Protein AF-A0A174WC54-F1 (afdb_monomer)

Solvent-accessible surface area (backbone atoms only — not comparable to full-atom values): 4405 Å² total; per-residue (Å²): 141,91,81,86,85,80,92,56,89,90,54,84,89,79,56,95,88,66,87,80,84,88,60,46,74,58,93,90,49,72,41,49,58,54,60,55,12,52,76,68,76,52,48,42,67,62,54,60,71,61,66,52,90,88,58,86,84,84,83,80,132

Secondary structure (DSSP, 8-state):
--------TT-TT--TT----SSEEETTEEE-HHHHHHHTTS-HHHHHHT--TTS--PPP-

InterPro domains:
  IPR000821 Alanine racemase [PTHR30511] (1-59)
  IPR009006 Alanine racemase/group IV decarboxylase, C-terminal [G3DSA:2.40.37.10] (1-61)
  IPR009006 Alanine racemase/group IV decarboxylase, C-terminal [SSF50621] (1-60)
  IPR011079 Alanine racemase, C-terminal [PF00842] (1-58)
  IPR011079 Alanine racemase, C-terminal [SM01005] (1-60)

Nearest PDB structures (foldseek):
  4ecl-assembly1_A  TM=9.754E-01  e=1.524E-02  Enterococcus faecalis
  4y2w-assembly1_B  TM=9.579E-01  e=5.842E-02  Caldanaerobacter subterraneus subsp. tengcongensis MB4
  5zl6-assembly1_A  TM=8.875E-01  e=1.573E-01  Leuconostoc mesenteroides subsp. sake
  5irp-assembly1_B  TM=9.539E-01  e=2.404E-01  Bacillus subtilis subsp. subtilis str. 168

Structure (mmCIF, N/CA/C/O backbone):
data_AF-A0A174WC54-F1
#
_entry.id   AF-A0A174WC54-F1
#
loop_
_atom_site.group_PDB
_atom_site.id
_atom_site.type_symbol
_atom_site.label_atom_id
_atom_site.label_alt_id
_atom_site.label_comp_id
_atom_site.label_asym_id
_atom_site.label_entity_id
_atom_site.label_seq_id
_atom_site.pdbx_PDB_ins_code
_atom_site.Cartn_x
_atom_site.Cartn_y
_atom_site.Cartn_z
_atom_site.occupancy
_atom_site.B_iso_or_equiv
_atom_site.auth_seq_id
_atom_site.auth_comp_id
_atom_site.auth_asym_id
_atom_site.auth_atom_id
_atom_site.pdbx_PDB_model_num
ATOM 1 N N . MET A 1 1 ? 9.145 -7.032 10.571 1.00 78.69 1 MET A N 1
ATOM 2 C CA . MET A 1 1 ? 8.200 -7.761 9.704 1.00 78.69 1 MET A CA 1
ATOM 3 C C . MET A 1 1 ? 7.929 -6.838 8.545 1.00 78.69 1 MET A C 1
ATOM 5 O O . MET A 1 1 ? 7.576 -5.686 8.778 1.00 78.69 1 MET A O 1
ATOM 9 N N . ASP A 1 2 ? 8.242 -7.306 7.342 1.00 92.81 2 ASP A N 1
ATOM 10 C CA . ASP A 1 2 ? 8.612 -6.429 6.225 1.00 92.81 2 ASP A CA 1
ATOM 11 C C . ASP A 1 2 ? 8.027 -6.921 4.891 1.00 92.81 2 ASP A C 1
ATOM 13 O O . ASP A 1 2 ? 8.436 -6.461 3.832 1.00 92.81 2 ASP A O 1
ATOM 17 N N . GLN A 1 3 ? 7.104 -7.890 4.937 1.00 93.88 3 GLN A N 1
ATOM 18 C CA . GLN A 1 3 ? 6.549 -8.566 3.764 1.00 93.88 3 GLN A CA 1
ATOM 19 C C . GLN A 1 3 ? 5.048 -8.845 3.944 1.00 93.88 3 GLN A C 1
ATOM 21 O O . GLN A 1 3 ? 4.587 -9.080 5.062 1.00 93.88 3 GLN A O 1
ATOM 26 N N .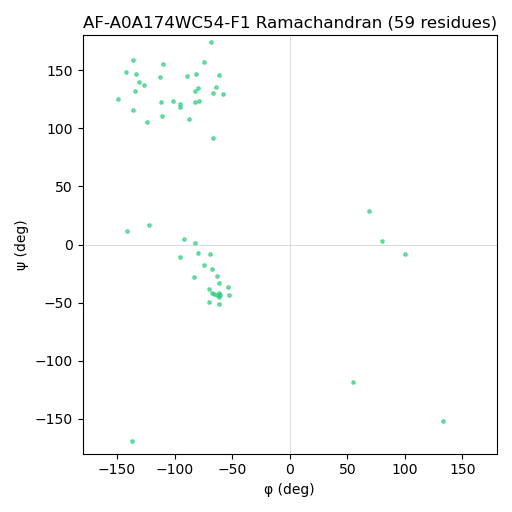 LEU A 1 4 ? 4.322 -8.833 2.824 1.00 94.31 4 LEU A N 1
ATOM 27 C CA . LEU A 1 4 ? 2.909 -9.181 2.646 1.00 94.31 4 LEU A CA 1
ATOM 28 C C . LEU A 1 4 ? 2.824 -10.103 1.417 1.00 94.31 4 LEU A C 1
ATOM 30 O O . LEU A 1 4 ? 3.602 -9.930 0.480 1.00 94.31 4 LEU A O 1
ATOM 34 N N . LEU A 1 5 ? 1.896 -11.060 1.411 1.00 95.94 5 LEU A N 1
ATOM 35 C CA . LEU A 1 5 ? 1.562 -11.865 0.233 1.00 95.94 5 LEU A CA 1
ATOM 36 C C . LEU A 1 5 ? 0.139 -11.528 -0.227 1.00 95.94 5 LEU A C 1
ATOM 38 O O . LEU A 1 5 ? -0.738 -11.295 0.604 1.00 95.94 5 LEU A O 1
ATOM 42 N N . VAL A 1 6 ? -0.077 -11.533 -1.541 1.00 95.19 6 VAL A N 1
ATOM 43 C CA . VAL A 1 6 ? -1.380 -11.325 -2.184 1.00 95.19 6 VAL A CA 1
ATOM 44 C C . VAL A 1 6 ? -1.581 -12.434 -3.210 1.00 95.19 6 VAL A C 1
ATOM 46 O O . VAL A 1 6 ? -0.628 -12.834 -3.879 1.00 95.19 6 VAL A O 1
ATOM 49 N N . ASP A 1 7 ? -2.803 -12.949 -3.301 1.00 97.12 7 ASP A N 1
ATOM 50 C CA . ASP A 1 7 ? -3.174 -13.926 -4.319 1.00 97.12 7 ASP A CA 1
ATOM 51 C C . ASP A 1 7 ? -3.419 -13.218 -5.657 1.00 97.12 7 ASP A C 1
ATOM 53 O O . ASP A 1 7 ? -4.229 -12.296 -5.739 1.00 97.12 7 ASP A O 1
ATOM 57 N N . VAL A 1 8 ? -2.693 -13.646 -6.687 1.00 96.19 8 VAL A N 1
ATOM 58 C CA . VAL A 1 8 ? -2.769 -13.116 -8.057 1.00 96.19 8 VAL A CA 1
ATOM 59 C C . VAL A 1 8 ? -3.110 -14.214 -9.066 1.00 96.19 8 VAL A C 1
ATOM 61 O O . VAL A 1 8 ? -2.899 -14.033 -10.260 1.00 96.19 8 VAL A O 1
ATOM 64 N N . THR A 1 9 ? -3.612 -15.365 -8.602 1.00 96.69 9 THR A N 1
ATOM 65 C CA . THR A 1 9 ? -3.853 -16.558 -9.436 1.00 96.69 9 THR A CA 1
ATOM 66 C C . THR A 1 9 ? -4.722 -16.261 -10.661 1.00 96.69 9 THR A C 1
ATOM 68 O O . THR A 1 9 ? -4.457 -16.792 -11.736 1.00 96.69 9 THR A O 1
ATOM 71 N N . ASP A 1 10 ? -5.711 -15.375 -10.516 1.00 96.75 10 ASP A N 1
ATOM 72 C CA . ASP A 1 10 ? -6.655 -15.013 -11.581 1.00 96.75 10 ASP A CA 1
ATOM 73 C C . ASP A 1 10 ? -6.214 -13.794 -12.420 1.00 96.75 10 ASP A C 1
ATOM 75 O O . ASP A 1 10 ? -6.961 -13.325 -13.279 1.00 96.75 10 ASP A O 1
ATOM 79 N N . MET A 1 11 ? -5.015 -13.249 -12.180 1.00 94.19 11 MET A N 1
ATOM 80 C CA . MET A 1 11 ? -4.471 -12.109 -12.921 1.00 94.19 11 MET A CA 1
ATOM 81 C C . MET A 1 11 ? -3.452 -12.571 -13.967 1.00 94.19 11 MET A C 1
ATOM 83 O O . MET A 1 11 ? -2.433 -13.180 -13.646 1.00 94.19 11 MET A O 1
ATOM 87 N N . GLU A 1 12 ? -3.686 -12.225 -15.232 1.00 94.50 12 GLU A N 1
ATOM 88 C CA . GLU A 1 12 ? -2.715 -12.464 -16.302 1.00 94.50 12 GLU A CA 1
ATOM 89 C C . GLU A 1 12 ? -1.632 -11.375 -16.335 1.00 94.50 12 GLU A C 1
ATOM 91 O O . GLU A 1 12 ? -1.892 -10.203 -16.071 1.00 94.50 12 GLU A O 1
ATOM 96 N N . GLY A 1 13 ? -0.408 -11.754 -16.711 1.00 93.44 13 GLY A N 1
ATOM 97 C CA . GLY A 1 13 ? 0.672 -10.801 -16.992 1.00 93.44 13 GLY A CA 1
ATOM 98 C C . GLY A 1 13 ? 1.415 -10.240 -15.776 1.00 93.44 13 GLY A C 1
ATOM 99 O O . GLY A 1 13 ? 2.319 -9.437 -15.975 1.00 93.44 13 GLY A O 1
ATOM 100 N N . VAL A 1 14 ? 1.094 -10.682 -14.556 1.00 96.19 14 VAL A N 1
ATOM 101 C CA . VAL A 1 14 ? 1.826 -10.288 -13.342 1.00 96.19 14 VAL A CA 1
ATOM 102 C C . VAL A 1 14 ? 3.250 -10.846 -13.364 1.00 96.19 14 VAL A C 1
ATOM 104 O O . VAL A 1 14 ? 3.463 -12.046 -13.564 1.00 96.19 14 VAL A O 1
ATOM 107 N N . ALA A 1 15 ? 4.230 -9.985 -13.111 1.00 96.56 15 ALA A N 1
ATOM 108 C CA . ALA A 1 15 ? 5.646 -10.313 -13.119 1.00 96.56 15 ALA A CA 1
ATOM 109 C C . ALA A 1 15 ? 6.402 -9.698 -11.922 1.00 96.56 15 ALA A C 1
ATOM 111 O O . ALA A 1 15 ? 5.970 -8.714 -11.315 1.00 96.56 15 ALA A O 1
ATOM 112 N N . PRO A 1 16 ? 7.575 -10.251 -11.555 1.00 96.94 16 PRO A N 1
ATOM 113 C CA . PRO A 1 16 ? 8.441 -9.625 -10.564 1.00 96.94 16 PRO A CA 1
ATOM 114 C C . PRO A 1 16 ? 8.853 -8.209 -10.983 1.00 96.94 16 PRO A C 1
ATOM 116 O O . PRO A 1 16 ? 9.378 -8.010 -12.076 1.00 96.94 16 PRO A O 1
ATOM 119 N N . GLY A 1 17 ? 8.685 -7.251 -10.072 1.00 96.38 17 GLY A N 1
ATOM 120 C CA . GLY A 1 17 ? 8.995 -5.838 -10.311 1.00 96.38 17 GLY A CA 1
ATOM 121 C C . GLY A 1 17 ? 7.776 -4.977 -10.644 1.00 96.38 17 GLY A 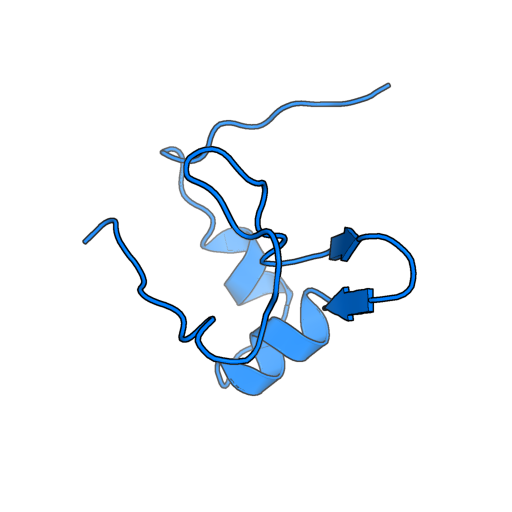C 1
ATOM 122 O O . GLY A 1 17 ? 7.908 -3.753 -10.647 1.00 96.38 17 GLY A O 1
ATOM 123 N N . ASP A 1 18 ? 6.605 -5.582 -10.855 1.00 96.00 18 ASP A N 1
ATOM 124 C CA . ASP A 1 18 ? 5.361 -4.839 -11.037 1.00 96.00 18 ASP A CA 1
ATOM 125 C C . ASP A 1 18 ? 5.012 -4.007 -9.796 1.00 96.00 18 ASP A C 1
ATOM 127 O O . ASP A 1 18 ? 5.282 -4.384 -8.650 1.00 96.00 18 ASP A O 1
ATOM 131 N N . THR A 1 19 ? 4.406 -2.844 -10.033 1.00 95.50 19 THR A N 1
ATOM 132 C CA . THR A 1 19 ? 3.983 -1.937 -8.963 1.00 95.50 19 THR A CA 1
ATOM 133 C C . THR A 1 19 ? 2.641 -2.381 -8.397 1.00 95.50 19 THR A C 1
ATOM 135 O O . THR A 1 19 ? 1.692 -2.598 -9.141 1.00 95.50 19 THR A O 1
ATOM 138 N N . ALA A 1 20 ? 2.545 -2.454 -7.070 1.00 95.94 20 ALA A N 1
ATOM 139 C CA . ALA A 1 20 ? 1.287 -2.653 -6.362 1.00 95.94 20 ALA A CA 1
ATOM 140 C C . ALA A 1 20 ? 0.923 -1.386 -5.578 1.00 95.94 20 ALA A C 1
ATOM 142 O O . ALA A 1 20 ? 1.680 -0.935 -4.713 1.00 95.94 20 ALA A O 1
ATOM 143 N N . THR A 1 21 ? -0.252 -0.822 -5.856 1.00 96.31 21 THR A N 1
ATOM 144 C CA . THR A 1 21 ? -0.758 0.363 -5.154 1.00 96.31 21 THR A CA 1
ATOM 145 C C . THR A 1 21 ? -1.519 -0.055 -3.896 1.00 96.31 21 THR A C 1
ATOM 147 O O . THR A 1 21 ? -2.623 -0.581 -3.981 1.00 96.31 21 THR A O 1
ATOM 150 N N . LEU A 1 22 ? -0.942 0.191 -2.714 1.00 96.06 22 LEU A N 1
ATOM 151 C CA . LEU A 1 22 ? -1.593 -0.112 -1.426 1.00 96.06 22 LEU A CA 1
ATOM 152 C C . LEU A 1 22 ? -2.563 0.984 -0.961 1.00 96.06 22 LEU A C 1
ATOM 154 O O . LEU A 1 22 ? -3.492 0.702 -0.213 1.00 96.06 22 LEU A O 1
ATOM 158 N N . ILE A 1 23 ? -2.318 2.235 -1.356 1.00 97.12 23 ILE A N 1
ATOM 159 C CA . ILE A 1 23 ? -3.180 3.398 -1.114 1.00 97.12 23 ILE A CA 1
ATOM 160 C C . ILE A 1 23 ? -2.972 4.342 -2.296 1.00 97.12 23 ILE A C 1
ATOM 162 O O . ILE A 1 23 ? -1.838 4.736 -2.568 1.00 97.12 23 ILE A O 1
ATOM 166 N N . GLY A 1 24 ? -4.042 4.725 -2.982 1.00 97.50 24 GLY A N 1
ATOM 167 C CA . GLY A 1 24 ? -3.985 5.623 -4.129 1.00 97.50 24 GLY A CA 1
ATOM 168 C C . GLY A 1 24 ? -4.809 5.121 -5.305 1.00 97.50 24 GLY A C 1
ATOM 169 O O . GLY A 1 24 ? -5.818 4.440 -5.131 1.00 97.50 24 GLY A O 1
ATOM 170 N N . ARG A 1 25 ? -4.385 5.505 -6.508 1.00 97.88 25 ARG A N 1
ATOM 171 C CA . ARG A 1 25 ? -5.067 5.204 -7.765 1.00 97.88 25 ARG A CA 1
ATOM 172 C C . ARG A 1 25 ? -4.107 4.538 -8.739 1.00 97.88 25 ARG A C 1
ATOM 174 O O . ARG A 1 25 ? -2.992 5.022 -8.904 1.00 97.88 25 ARG A O 1
ATOM 181 N N . ASP A 1 26 ? -4.593 3.507 -9.416 1.00 96.94 26 ASP A N 1
ATOM 182 C CA . ASP A 1 26 ? -3.940 2.877 -10.558 1.00 96.94 26 ASP A CA 1
ATOM 183 C C . ASP A 1 26 ? -4.987 2.605 -11.650 1.00 96.94 26 ASP A C 1
ATOM 185 O O . ASP A 1 26 ? -5.965 1.888 -11.432 1.00 96.94 26 ASP A O 1
ATOM 189 N N . GLY A 1 27 ? -4.843 3.263 -12.803 1.00 95.94 27 GLY A N 1
ATOM 190 C CA . GLY A 1 27 ? -5.879 3.291 -13.838 1.00 95.94 27 GLY A CA 1
ATOM 191 C C . GLY A 1 27 ? -7.227 3.786 -13.295 1.00 95.94 27 GLY A C 1
ATOM 192 O O . GLY A 1 27 ? -7.348 4.921 -12.821 1.00 95.94 27 GLY A O 1
ATOM 193 N N . ASP A 1 28 ? -8.245 2.930 -13.361 1.00 97.06 28 ASP A N 1
ATOM 194 C CA . ASP A 1 28 ? -9.589 3.196 -12.832 1.00 97.06 28 ASP A CA 1
ATOM 195 C C . ASP A 1 28 ? -9.810 2.644 -11.416 1.00 97.06 28 ASP A C 1
ATOM 197 O O . ASP A 1 28 ? -10.801 2.992 -10.771 1.00 97.06 28 ASP A O 1
ATOM 201 N N . ALA A 1 29 ? -8.886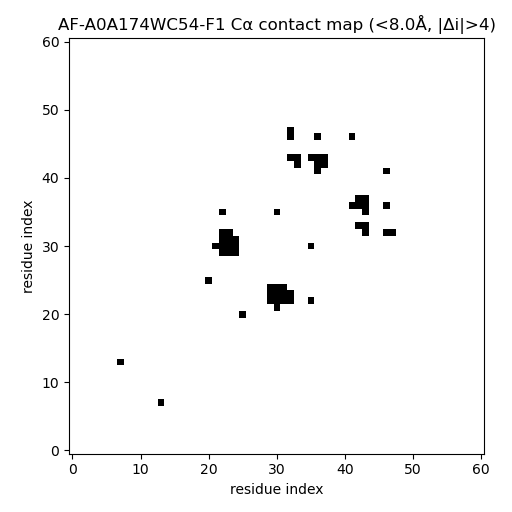 1.826 -10.907 1.00 96.69 29 ALA A N 1
ATOM 202 C CA . ALA A 1 29 ? -8.945 1.314 -9.548 1.00 96.69 29 ALA A CA 1
ATOM 203 C C . ALA A 1 29 ? -8.453 2.377 -8.559 1.00 96.69 29 ALA A C 1
ATOM 205 O O . ALA A 1 29 ? -7.422 3.023 -8.761 1.00 96.69 29 ALA A O 1
ATOM 206 N N . VAL A 1 30 ? -9.192 2.553 -7.466 1.00 98.12 30 VAL A N 1
ATOM 207 C CA . VAL A 1 30 ? -8.844 3.477 -6.385 1.00 98.12 30 VAL A CA 1
ATOM 208 C C . VAL A 1 30 ? -9.041 2.762 -5.057 1.00 98.12 30 VAL A C 1
ATOM 210 O O . VAL A 1 30 ? -10.088 2.163 -4.832 1.00 98.12 30 VAL A O 1
ATOM 213 N N . LEU A 1 31 ? -8.041 2.858 -4.184 1.00 98.00 31 LEU A N 1
ATOM 214 C CA . LEU A 1 31 ? -8.142 2.499 -2.775 1.00 98.00 31 LEU A CA 1
ATOM 215 C C . LEU A 1 31 ? -7.734 3.713 -1.945 1.00 98.00 31 LEU A C 1
ATOM 217 O O . LEU A 1 31 ? -6.557 4.079 -1.874 1.00 98.00 31 LEU A O 1
ATOM 221 N N . THR A 1 32 ? -8.709 4.375 -1.336 1.00 98.38 32 THR A N 1
ATOM 222 C CA . THR A 1 32 ? -8.445 5.564 -0.526 1.00 98.38 32 THR A CA 1
ATOM 223 C C . THR A 1 32 ? -7.815 5.198 0.820 1.00 98.38 32 THR A C 1
ATOM 225 O O . THR A 1 32 ? -7.981 4.095 1.343 1.00 98.38 32 THR A O 1
ATOM 228 N N . ALA A 1 33 ? -7.107 6.154 1.431 1.00 98.31 33 ALA A N 1
ATOM 229 C CA . ALA A 1 33 ? -6.567 5.970 2.780 1.00 98.31 33 ALA A CA 1
ATOM 230 C C . ALA A 1 33 ? -7.677 5.778 3.832 1.00 98.31 33 ALA A C 1
ATOM 232 O O . ALA A 1 33 ? -7.446 5.143 4.858 1.00 98.31 33 ALA A O 1
ATOM 233 N N . GLU A 1 34 ? -8.868 6.326 3.577 1.00 98.50 34 GLU A N 1
ATOM 234 C CA . GLU A 1 34 ? -10.047 6.173 4.430 1.00 98.50 34 GLU A CA 1
ATOM 235 C C . GLU A 1 34 ?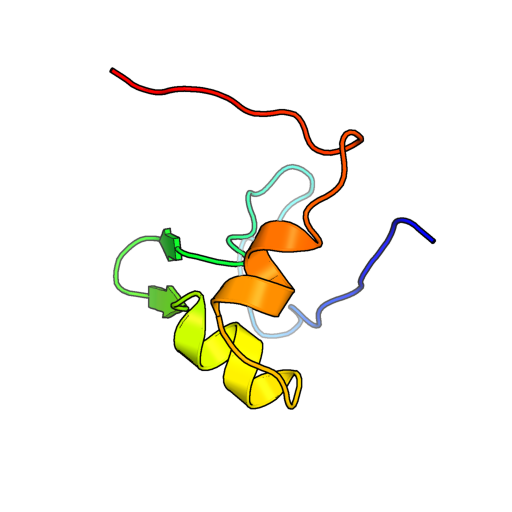 -10.591 4.744 4.381 1.00 98.50 34 GLU A C 1
ATOM 237 O O . GLU A 1 34 ? -10.742 4.121 5.429 1.00 98.50 34 GLU A O 1
ATOM 242 N N . GLU A 1 35 ? -10.792 4.188 3.183 1.00 98.44 35 GLU A N 1
ATOM 243 C CA . GLU A 1 35 ? -11.226 2.796 3.009 1.00 98.44 35 GLU A CA 1
ATOM 244 C C . GLU A 1 35 ? -10.214 1.816 3.614 1.00 98.44 35 GLU A C 1
ATOM 246 O O . GLU A 1 35 ? -10.594 0.897 4.342 1.00 98.44 35 GLU A O 1
ATOM 251 N N . ALA A 1 36 ? -8.916 2.048 3.387 1.00 98.00 36 ALA A N 1
ATOM 252 C CA . ALA A 1 36 ? -7.855 1.244 3.988 1.00 98.00 36 ALA A CA 1
ATOM 253 C C . ALA A 1 36 ? -7.877 1.316 5.527 1.00 98.00 36 ALA A C 1
ATOM 255 O O . ALA A 1 36 ? -7.725 0.296 6.202 1.00 98.00 36 ALA A O 1
ATOM 256 N N . ALA A 1 37 ? -8.096 2.504 6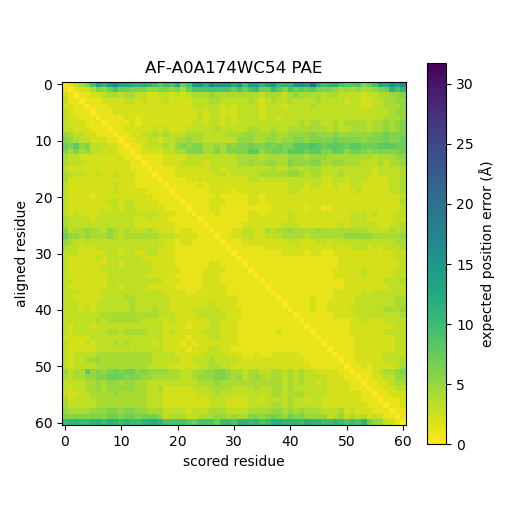.102 1.00 98.38 37 ALA A N 1
ATOM 257 C CA . ALA A 1 37 ? -8.174 2.681 7.550 1.00 98.38 37 ALA A CA 1
ATOM 258 C C . ALA A 1 37 ? -9.417 2.010 8.142 1.00 98.38 37 ALA A C 1
ATOM 260 O O . ALA A 1 37 ? -9.317 1.338 9.170 1.00 98.38 37 ALA A O 1
ATOM 261 N N . GLN A 1 38 ? -10.562 2.127 7.467 1.00 98.38 38 GLN A N 1
ATOM 262 C CA . GLN A 1 38 ? -11.800 1.471 7.867 1.00 98.38 38 GLN A CA 1
ATOM 263 C C . GLN A 1 38 ? -11.648 -0.055 7.863 1.00 98.38 38 GLN A C 1
ATOM 265 O O . GLN A 1 38 ? -12.019 -0.703 8.842 1.00 98.38 38 GLN A O 1
ATOM 270 N N . ALA A 1 39 ? -11.044 -0.627 6.817 1.00 97.75 39 ALA A N 1
ATOM 271 C CA . ALA A 1 39 ? -10.746 -2.058 6.744 1.00 97.75 39 ALA A CA 1
ATOM 272 C C . ALA A 1 39 ? -9.786 -2.514 7.861 1.00 97.75 39 ALA A C 1
ATOM 274 O O . ALA A 1 39 ? -9.912 -3.622 8.378 1.00 97.75 39 ALA A O 1
ATOM 275 N N . ALA A 1 40 ? -8.864 -1.641 8.276 1.00 97.06 40 ALA A N 1
ATOM 276 C CA . ALA A 1 40 ? -7.949 -1.870 9.391 1.00 97.06 40 ALA A CA 1
ATOM 277 C C . ALA A 1 40 ? -8.552 -1.568 10.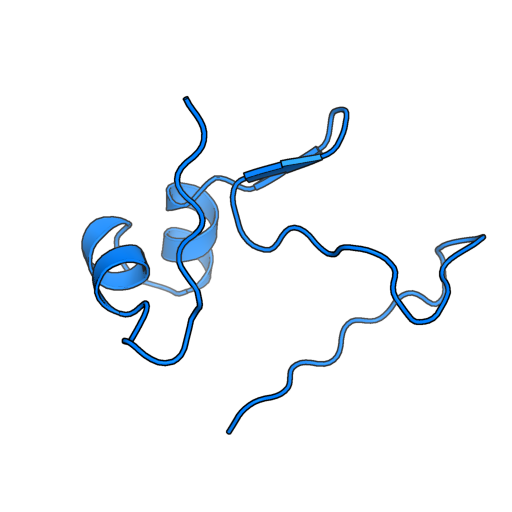782 1.00 97.06 40 ALA A C 1
ATOM 279 O O . ALA A 1 40 ? -7.853 -1.706 11.788 1.00 97.06 40 ALA A O 1
ATOM 280 N N . GLY A 1 41 ? -9.825 -1.162 10.871 1.00 98.31 41 GLY A N 1
ATOM 281 C CA . GLY A 1 41 ? -10.498 -0.859 12.139 1.00 98.31 41 GLY A CA 1
ATOM 282 C C . GLY A 1 41 ? -9.977 0.400 12.840 1.00 98.31 41 GLY A C 1
ATOM 283 O O . GLY A 1 41 ? -9.998 0.477 14.067 1.00 98.31 41 GLY A O 1
ATOM 284 N N . THR A 1 42 ? -9.475 1.372 12.079 1.00 98.38 42 THR A N 1
ATOM 285 C CA . THR A 1 42 ? -8.882 2.617 12.584 1.00 98.38 42 THR A CA 1
ATOM 286 C C . THR A 1 42 ? -9.349 3.827 11.760 1.00 98.38 42 THR A C 1
ATOM 288 O O . THR A 1 42 ? -10.285 3.740 10.969 1.00 98.38 42 THR A O 1
ATOM 291 N N . ILE A 1 43 ? -8.723 4.984 11.972 1.00 98.50 43 ILE A N 1
ATOM 292 C CA . ILE A 1 43 ? -8.991 6.241 11.275 1.00 98.50 43 ILE A CA 1
ATOM 293 C C . ILE A 1 43 ? -7.828 6.617 10.353 1.00 98.50 43 ILE A C 1
ATOM 295 O O . ILE A 1 43 ? -6.671 6.273 10.603 1.00 98.50 43 ILE A O 1
ATOM 299 N N . THR A 1 44 ? -8.123 7.402 9.317 1.00 98.44 44 THR A N 1
ATOM 300 C CA . THR A 1 44 ? -7.162 7.814 8.279 1.00 98.44 44 THR A CA 1
ATOM 301 C C . THR A 1 44 ? -5.883 8.432 8.850 1.00 98.44 44 THR A C 1
ATOM 303 O O . THR A 1 44 ? -4.782 8.084 8.426 1.00 98.44 44 THR A O 1
ATOM 306 N N . ASN A 1 45 ? -6.009 9.314 9.850 1.00 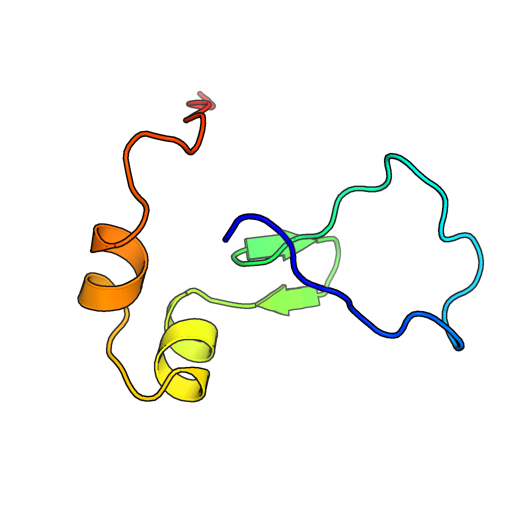98.25 45 ASN A N 1
ATOM 307 C CA . ASN A 1 45 ? -4.855 9.961 10.484 1.00 98.25 45 ASN A CA 1
ATOM 308 C C . ASN A 1 45 ? -3.934 8.956 11.183 1.00 98.25 45 ASN A C 1
ATOM 310 O O . ASN A 1 45 ? -2.720 9.042 11.039 1.00 98.25 45 ASN A O 1
ATOM 314 N N . GLU A 1 46 ? -4.490 7.988 11.911 1.00 98.31 46 GLU A N 1
ATOM 315 C CA . GLU A 1 46 ? -3.692 6.974 12.601 1.00 98.31 46 GLU A CA 1
ATOM 316 C C . GLU A 1 46 ? -2.953 6.081 11.598 1.00 98.31 46 GLU A C 1
ATOM 318 O O . GLU A 1 46 ? -1.763 5.817 11.775 1.00 98.31 46 GLU A O 1
ATOM 323 N N . LEU A 1 47 ? -3.625 5.677 10.515 1.00 97.75 47 LEU A N 1
ATOM 324 C CA . LEU A 1 47 ? -3.024 4.875 9.452 1.00 97.75 47 LEU A CA 1
ATOM 325 C C . LEU A 1 47 ? -1.855 5.610 8.776 1.00 97.75 47 LEU A C 1
ATOM 327 O O . LEU A 1 47 ? -0.753 5.065 8.694 1.00 97.75 47 LEU A O 1
ATOM 331 N N . LEU A 1 48 ? -2.058 6.859 8.346 1.00 97.12 48 LEU A N 1
ATOM 332 C CA . LEU A 1 48 ? -1.021 7.632 7.653 1.00 97.12 48 LEU A CA 1
ATOM 333 C C . LEU A 1 48 ? 0.126 8.041 8.587 1.00 97.12 48 LEU A C 1
ATOM 335 O O . LEU A 1 48 ? 1.291 7.976 8.194 1.00 97.12 48 LEU A O 1
ATOM 339 N N . SER A 1 4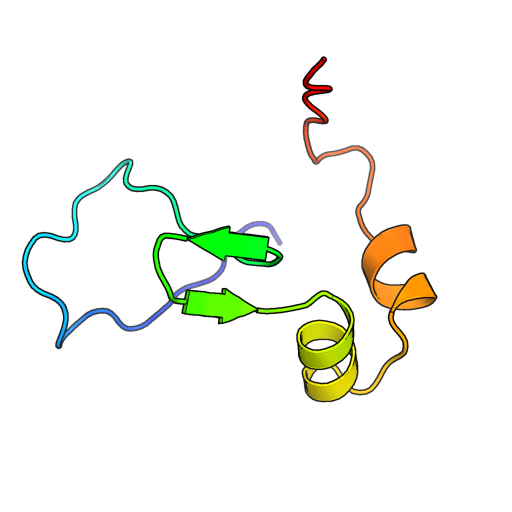9 ? -0.163 8.411 9.839 1.00 96.62 49 SER A N 1
ATOM 340 C CA . SER A 1 49 ? 0.872 8.750 10.826 1.00 96.62 49 SER A CA 1
ATOM 341 C C . SER A 1 49 ? 1.731 7.551 11.239 1.00 96.62 49 SER A C 1
ATOM 343 O O . SER A 1 49 ? 2.856 7.742 11.699 1.00 96.62 49 SER A O 1
ATOM 345 N N . ARG A 1 50 ?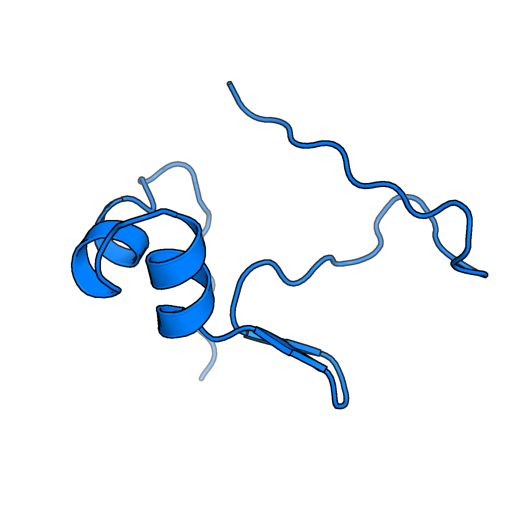 1.247 6.315 11.054 1.00 95.50 50 ARG A N 1
ATOM 346 C CA . ARG A 1 50 ? 2.018 5.086 11.302 1.00 95.50 50 ARG A CA 1
ATOM 347 C C . ARG A 1 50 ? 2.995 4.723 10.184 1.00 95.50 50 ARG A C 1
ATOM 349 O O . ARG A 1 50 ? 3.808 3.818 10.386 1.00 95.50 50 ARG A O 1
ATOM 356 N N . LEU A 1 51 ? 2.974 5.417 9.042 1.00 94.50 51 LEU A N 1
ATOM 357 C CA . LEU A 1 51 ? 3.973 5.244 7.984 1.00 94.50 51 LEU A CA 1
ATOM 358 C C . LEU A 1 51 ? 5.343 5.734 8.477 1.00 94.50 51 LEU A C 1
ATOM 360 O O . LEU A 1 51 ? 5.690 6.917 8.412 1.00 94.50 51 LEU A O 1
ATOM 364 N N . GLY A 1 52 ? 6.099 4.787 9.031 1.00 92.81 52 GLY A N 1
ATOM 365 C CA . GLY A 1 52 ? 7.373 5.030 9.689 1.00 92.81 52 GLY A CA 1
ATOM 366 C C . GLY A 1 52 ? 8.498 5.459 8.738 1.00 92.81 52 GLY A C 1
ATOM 367 O O . GLY A 1 52 ? 8.359 5.425 7.517 1.00 92.81 52 GLY A O 1
ATOM 368 N N . PRO A 1 53 ? 9.667 5.812 9.292 1.00 94.56 53 PRO A N 1
ATOM 369 C CA . PRO A 1 53 ? 10.778 6.401 8.539 1.00 94.56 53 PRO A CA 1
ATOM 370 C C . PRO A 1 53 ? 11.478 5.441 7.564 1.00 94.56 53 PRO A C 1
ATOM 372 O O . PRO A 1 53 ? 12.330 5.878 6.803 1.00 94.56 53 PRO A O 1
ATOM 375 N N . ARG A 1 54 ? 11.153 4.140 7.592 1.00 94.69 54 ARG A N 1
ATOM 376 C CA . ARG A 1 54 ? 11.726 3.135 6.677 1.00 94.69 54 ARG A CA 1
ATOM 377 C C . ARG A 1 54 ? 11.165 3.231 5.257 1.00 94.69 54 ARG A C 1
ATOM 379 O O . ARG A 1 54 ? 11.753 2.663 4.347 1.00 94.69 54 ARG A O 1
ATOM 386 N N . LEU A 1 55 ? 10.025 3.900 5.091 1.00 94.19 55 LEU A N 1
ATOM 387 C CA . LEU A 1 55 ? 9.425 4.144 3.788 1.00 94.19 55 LEU A CA 1
ATOM 388 C C . LEU A 1 55 ? 10.102 5.358 3.143 1.00 94.19 55 LEU A C 1
ATOM 390 O O . LEU A 1 55 ? 10.095 6.450 3.716 1.00 94.19 55 LEU A O 1
ATOM 394 N N . GLU A 1 56 ? 10.666 5.170 1.953 1.00 95.88 56 GLU A N 1
ATOM 395 C CA . GLU A 1 56 ? 11.166 6.278 1.143 1.00 95.88 56 GLU A CA 1
ATOM 396 C C . GLU A 1 56 ? 10.005 7.196 0.734 1.00 95.88 56 GLU A C 1
ATOM 398 O O . GLU A 1 56 ? 8.934 6.733 0.339 1.00 95.88 56 GLU A O 1
ATOM 403 N N . ARG A 1 57 ? 10.209 8.512 0.843 1.00 95.50 57 ARG A N 1
ATOM 404 C CA . ARG A 1 57 ? 9.225 9.518 0.436 1.00 95.50 57 ARG A CA 1
ATOM 405 C C . ARG A 1 57 ? 9.743 10.259 -0.785 1.00 95.50 57 ARG A C 1
ATOM 407 O O . ARG A 1 57 ? 10.669 11.058 -0.671 1.00 95.50 57 ARG A O 1
ATOM 414 N N . VAL A 1 58 ? 9.107 10.021 -1.925 1.00 96.69 58 VAL A N 1
ATOM 415 C CA . VAL A 1 58 ? 9.361 10.750 -3.169 1.00 96.69 58 VAL A CA 1
ATOM 416 C C . VAL A 1 58 ? 8.337 11.876 -3.279 1.00 96.69 58 VAL A C 1
ATOM 418 O O . VAL A 1 58 ? 7.133 11.628 -3.265 1.00 96.69 58 VAL A O 1
ATOM 421 N N . VAL A 1 59 ? 8.809 13.120 -3.354 1.00 96.44 59 VAL A N 1
ATOM 422 C CA . VAL A 1 59 ? 7.949 14.297 -3.536 1.00 96.44 59 VAL A CA 1
ATOM 423 C C . VAL A 1 59 ? 7.903 14.626 -5.022 1.00 96.44 59 VAL A C 1
ATOM 425 O O . VAL A 1 59 ? 8.938 14.911 -5.623 1.00 96.44 59 VAL A O 1
ATOM 428 N N . LEU A 1 60 ? 6.709 14.558 -5.605 1.00 92.44 60 LEU A N 1
ATOM 429 C CA . LEU A 1 60 ? 6.460 14.967 -6.985 1.00 92.44 60 LEU A CA 1
ATOM 430 C C . LEU A 1 60 ? 6.085 16.462 -7.020 1.00 92.44 60 LEU A C 1
ATOM 432 O O . LEU A 1 60 ? 5.476 16.937 -6.057 1.00 92.44 60 LEU A O 1
ATOM 436 N N . PRO A 1 61 ? 6.491 17.202 -8.068 1.00 86.19 61 PRO A N 1
ATOM 437 C CA . PRO A 1 61 ? 6.171 18.620 -8.230 1.00 86.19 61 PRO A CA 1
ATOM 438 C C . PRO A 1 61 ? 4.683 18.882 -8.495 1.00 86.19 61 PRO A C 1
ATOM 440 O O . PRO A 1 61 ? 3.997 17.978 -9.025 1.00 86.19 61 PRO A O 1
#

Foldseek 3Di:
DPDDDDDCPVPPPDDPPDDDDPAADDDPDHDHLQNVQVVVVHGSCVSVVPPDPVDDDDDDD

pLDDT: mean 95.99, std 3.04, range [78.69, 98.5]

Sequence (61 aa):
MDQLLVDVTDMEGVAPGDTATLIGRDGDAVLTAEEAAQAAGTITNELLSRLGPRLERVVLP

Organism: Flavonifractor plautii (NCBI:txid292800)

Radius of gyration: 13.74 Å; Cα contacts (8 Å, |Δi|>4): 29; chains: 1; bounding box: 24×35×30 Å

Mean predicted aligned error: 2.94 Å